Protein AF-A0A8C6U2A9-F1 (afdb_monomer_lite)

Structure (mmCIF, N/CA/C/O backbone):
data_AF-A0A8C6U2A9-F1
#
_entry.id   AF-A0A8C6U2A9-F1
#
loop_
_atom_site.group_PDB
_atom_site.id
_atom_site.type_symbol
_atom_site.label_atom_id
_atom_site.label_alt_id
_atom_site.label_comp_id
_atom_site.label_asym_id
_atom_site.label_entity_id
_atom_site.label_seq_id
_atom_site.pdbx_PDB_ins_code
_atom_site.Cartn_x
_atom_site.Cartn_y
_atom_site.Cartn_z
_atom_site.occupancy
_atom_site.B_iso_or_equiv
_atom_site.auth_seq_id
_atom_site.auth_comp_id
_atom_site.auth_asym_id
_atom_site.auth_atom_id
_atom_site.pdbx_PDB_model_num
ATOM 1 N N . LEU A 1 1 ? 43.414 -16.116 -11.342 1.00 40.34 1 LEU A N 1
ATOM 2 C CA . LEU A 1 1 ? 42.833 -14.942 -10.659 1.00 40.34 1 LEU A CA 1
ATOM 3 C C . LEU A 1 1 ? 41.344 -14.943 -10.963 1.00 40.34 1 LEU A C 1
ATOM 5 O O . LEU A 1 1 ? 40.950 -14.607 -12.071 1.00 40.34 1 LEU A O 1
ATOM 9 N N . THR A 1 2 ? 40.551 -15.495 -10.048 1.00 43.34 2 THR A N 1
ATOM 10 C CA . THR A 1 2 ? 39.115 -15.714 -10.241 1.00 43.34 2 THR A CA 1
ATOM 11 C C . THR A 1 2 ? 38.413 -14.369 -10.366 1.00 43.34 2 THR A C 1
ATOM 13 O O . THR A 1 2 ? 38.537 -13.519 -9.487 1.00 43.34 2 THR A O 1
ATOM 16 N N . VAL A 1 3 ? 37.716 -14.173 -11.482 1.00 54.78 3 VAL A N 1
ATOM 17 C CA . VAL A 1 3 ? 36.917 -12.984 -11.774 1.00 54.78 3 VAL A CA 1
ATOM 18 C C . VAL A 1 3 ? 35.791 -12.934 -10.738 1.00 54.78 3 VAL A C 1
ATOM 20 O O . VAL A 1 3 ? 34.845 -13.714 -10.814 1.00 54.78 3 VAL A O 1
ATOM 23 N N . PHE A 1 4 ? 35.929 -12.079 -9.720 1.00 53.19 4 PHE A N 1
ATOM 24 C CA . PHE A 1 4 ? 34.878 -11.811 -8.739 1.00 53.19 4 PHE A CA 1
ATOM 25 C C . PHE A 1 4 ? 33.703 -11.181 -9.489 1.00 53.19 4 PHE A C 1
ATOM 27 O O . PHE A 1 4 ? 33.695 -9.993 -9.810 1.00 53.19 4 PHE A O 1
ATOM 34 N N . LYS A 1 5 ? 32.741 -12.027 -9.847 1.00 56.28 5 LYS A N 1
ATOM 35 C CA . LYS A 1 5 ? 31.498 -11.654 -10.502 1.00 56.28 5 LYS A CA 1
ATOM 36 C C . LYS A 1 5 ? 30.726 -10.730 -9.552 1.00 56.28 5 LYS A C 1
ATOM 38 O O . LYS A 1 5 ? 30.097 -11.191 -8.609 1.00 56.28 5 LYS A O 1
ATOM 43 N N . MET A 1 6 ? 30.797 -9.419 -9.771 1.00 61.28 6 MET A N 1
ATOM 44 C CA . MET A 1 6 ? 29.913 -8.451 -9.118 1.00 61.28 6 MET A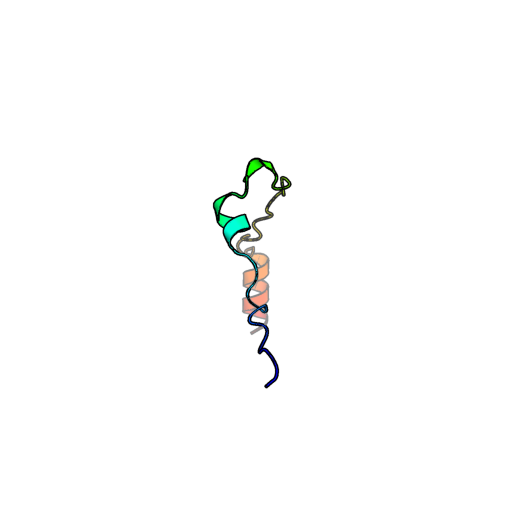 CA 1
ATOM 45 C C . MET A 1 6 ? 28.516 -8.622 -9.717 1.00 61.28 6 MET A C 1
ATOM 47 O O . MET A 1 6 ? 28.194 -8.016 -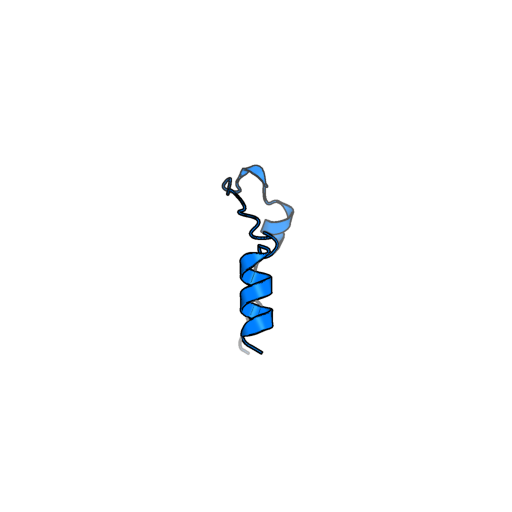10.736 1.00 61.28 6 MET A O 1
ATOM 51 N N . SER A 1 7 ? 27.701 -9.517 -9.163 1.00 61.06 7 SER A N 1
ATOM 52 C CA . SER A 1 7 ? 26.334 -9.738 -9.663 1.00 61.06 7 SER A CA 1
ATOM 53 C C . SER A 1 7 ? 25.328 -10.095 -8.570 1.00 61.06 7 SER A C 1
ATOM 55 O O . SER A 1 7 ? 24.396 -10.837 -8.838 1.00 61.06 7 SER A O 1
ATOM 57 N N . ASP A 1 8 ? 25.476 -9.530 -7.370 1.00 64.81 8 ASP A N 1
ATOM 58 C CA . ASP A 1 8 ? 24.517 -9.735 -6.271 1.00 64.81 8 ASP A CA 1
ATOM 59 C C . ASP A 1 8 ? 23.806 -8.436 -5.856 1.00 64.81 8 ASP A C 1
ATOM 61 O O . ASP A 1 8 ? 23.468 -8.241 -4.690 1.00 64.81 8 ASP A O 1
ATOM 65 N N . LYS A 1 9 ? 23.598 -7.495 -6.788 1.00 66.81 9 LYS A N 1
ATOM 66 C CA . LYS A 1 9 ? 22.657 -6.386 -6.568 1.00 66.81 9 LYS A CA 1
ATOM 67 C C . LYS A 1 9 ? 21.468 -6.558 -7.508 1.00 66.81 9 LYS A C 1
ATOM 69 O O . LYS A 1 9 ? 21.697 -6.696 -8.709 1.00 66.81 9 LYS A O 1
ATOM 74 N N . PRO A 1 10 ? 20.229 -6.579 -6.987 1.00 72.31 10 PRO A N 1
ATOM 75 C CA . PRO A 1 10 ? 19.053 -6.640 -7.836 1.00 72.31 10 PRO A CA 1
ATOM 76 C C . PRO A 1 10 ? 19.023 -5.408 -8.744 1.00 72.31 10 PRO A C 1
ATOM 78 O O . PRO A 1 10 ? 19.342 -4.301 -8.310 1.00 72.31 10 PRO A O 1
ATOM 81 N N . ASP A 1 11 ? 18.662 -5.619 -10.006 1.00 76.25 11 ASP A N 1
ATOM 82 C CA . ASP A 1 11 ? 18.394 -4.544 -10.954 1.00 76.25 11 ASP A CA 1
ATOM 83 C C . ASP A 1 11 ? 17.216 -3.703 -10.427 1.00 76.25 11 ASP A C 1
ATOM 85 O O . ASP A 1 11 ? 16.077 -4.169 -10.357 1.00 76.25 11 ASP A O 1
ATOM 89 N N . ILE A 1 12 ? 17.514 -2.479 -9.983 1.00 79.25 12 ILE A N 1
ATOM 90 C CA . ILE A 1 12 ? 16.534 -1.526 -9.442 1.00 79.25 12 ILE A CA 1
ATOM 91 C C . ILE A 1 12 ? 15.928 -0.623 -10.523 1.00 79.25 12 ILE A C 1
ATOM 93 O O . ILE A 1 12 ? 14.968 0.093 -10.239 1.00 79.25 12 ILE A O 1
ATOM 97 N N . SER A 1 13 ? 16.426 -0.666 -11.763 1.00 81.31 13 SER A N 1
ATOM 98 C CA . SER A 1 13 ? 15.926 0.169 -12.865 1.00 81.31 13 SER A CA 1
ATOM 99 C C . SER A 1 13 ? 14.480 -0.182 -13.233 1.00 81.31 13 SER A C 1
ATOM 101 O O . SER A 1 13 ? 13.711 0.666 -13.695 1.00 81.31 13 SER A O 1
ATOM 103 N N . ALA A 1 14 ? 14.063 -1.416 -12.942 1.00 78.94 14 ALA A N 1
ATOM 104 C CA . ALA A 1 14 ? 12.673 -1.841 -13.051 1.00 78.94 14 ALA A CA 1
ATOM 105 C C . ALA A 1 14 ? 11.724 -1.064 -12.118 1.00 78.94 14 ALA A C 1
ATOM 107 O O . ALA A 1 14 ? 10.548 -0.937 -12.441 1.00 78.94 14 ALA A O 1
ATOM 108 N N . VAL A 1 15 ? 12.205 -0.525 -10.990 1.00 81.94 15 VAL A N 1
ATOM 109 C CA . VAL A 1 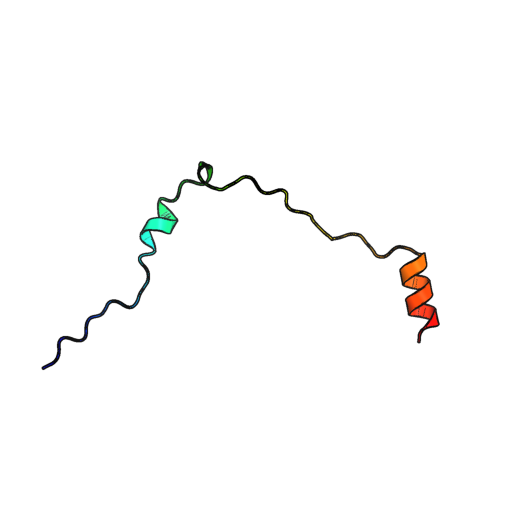15 ? 11.380 0.237 -10.033 1.00 81.94 15 VAL A CA 1
ATOM 110 C C . VAL A 1 15 ? 11.039 1.627 -10.575 1.00 81.94 15 VAL A C 1
ATOM 112 O O . VAL A 1 15 ? 9.919 2.095 -10.386 1.00 81.94 15 VAL A O 1
ATOM 115 N N . GLU A 1 16 ? 11.969 2.271 -11.286 1.00 83.44 16 GLU A N 1
ATOM 116 C CA . GLU A 1 16 ? 11.782 3.621 -11.843 1.00 83.44 16 GLU A CA 1
ATOM 117 C C . GLU A 1 16 ? 10.740 3.656 -12.970 1.00 83.44 16 GLU A C 1
ATOM 119 O O . GLU A 1 16 ? 9.977 4.612 -13.092 1.00 83.44 16 GLU A O 1
ATOM 124 N N . SER A 1 17 ? 10.688 2.595 -13.780 1.00 87.06 17 SER A N 1
ATOM 125 C CA . SER A 1 17 ? 9.811 2.483 -14.955 1.00 87.06 17 SER A CA 1
ATOM 126 C C . SER A 1 17 ? 8.537 1.667 -14.707 1.00 87.06 17 SER A C 1
ATOM 128 O O . SER A 1 17 ? 7.748 1.439 -15.629 1.00 87.06 17 SER A O 1
ATOM 130 N N . PHE A 1 18 ? 8.314 1.211 -13.472 1.00 87.31 18 PHE A N 1
ATOM 131 C CA . PHE A 1 18 ? 7.178 0.359 -13.153 1.00 87.31 18 PHE A CA 1
ATOM 132 C C . PHE A 1 18 ? 5.846 1.115 -13.257 1.00 87.31 18 PHE A C 1
ATOM 134 O O . PHE A 1 18 ? 5.584 2.089 -12.550 1.00 87.31 18 PHE A O 1
ATOM 141 N N . ASP A 1 19 ? 4.956 0.607 -14.107 1.00 88.19 19 ASP A N 1
ATOM 142 C CA . ASP A 1 19 ? 3.609 1.142 -14.268 1.00 88.19 19 ASP A CA 1
ATOM 143 C C . ASP A 1 19 ? 2.683 0.678 -13.132 1.00 88.19 19 ASP A C 1
ATOM 145 O O . ASP A 1 19 ? 2.320 -0.497 -13.025 1.00 88.19 19 ASP A O 1
ATOM 149 N N . LYS A 1 20 ? 2.235 1.637 -12.317 1.00 85.81 20 LYS A N 1
ATOM 150 C CA . LYS A 1 20 ? 1.308 1.423 -11.195 1.00 85.81 20 LYS A CA 1
ATOM 151 C C . LYS A 1 20 ? -0.051 0.867 -11.632 1.00 85.81 20 LYS A C 1
ATOM 153 O O . LYS A 1 20 ? -0.749 0.288 -10.802 1.00 85.81 20 LYS A O 1
ATOM 158 N N . SER A 1 21 ? -0.436 1.012 -12.901 1.00 86.88 21 SER A N 1
ATOM 159 C CA . SER A 1 21 ? -1.679 0.443 -13.438 1.00 86.88 21 SER A CA 1
ATOM 160 C C . SER A 1 21 ? -1.670 -1.092 -13.450 1.00 86.88 21 SER A C 1
ATOM 162 O O . SER A 1 21 ? -2.724 -1.717 -13.334 1.00 86.88 21 SER A O 1
ATOM 164 N N . LYS A 1 22 ? -0.476 -1.701 -13.510 1.00 86.81 22 LYS A N 1
ATOM 165 C CA . LYS A 1 22 ? -0.270 -3.157 -13.487 1.00 86.81 22 LYS A CA 1
ATOM 166 C C . LYS A 1 22 ? -0.409 -3.761 -12.085 1.00 86.81 22 LYS A C 1
ATOM 168 O O . LYS A 1 22 ? -0.367 -4.983 -11.941 1.00 86.81 22 LYS A O 1
ATOM 173 N N . LEU A 1 23 ? -0.571 -2.934 -11.047 1.00 87.81 23 LEU A N 1
ATOM 174 C CA . LEU A 1 23 ? -0.850 -3.406 -9.693 1.00 87.81 23 LEU A CA 1
ATOM 175 C C . LEU A 1 23 ? -2.278 -3.943 -9.609 1.00 87.81 23 LEU A C 1
ATOM 177 O O . LEU A 1 23 ? -3.241 -3.280 -9.999 1.00 87.81 23 LEU A O 1
ATOM 181 N N . LYS A 1 24 ? -2.424 -5.142 -9.039 1.00 86.31 24 LYS A N 1
ATOM 182 C CA . LYS A 1 24 ? -3.741 -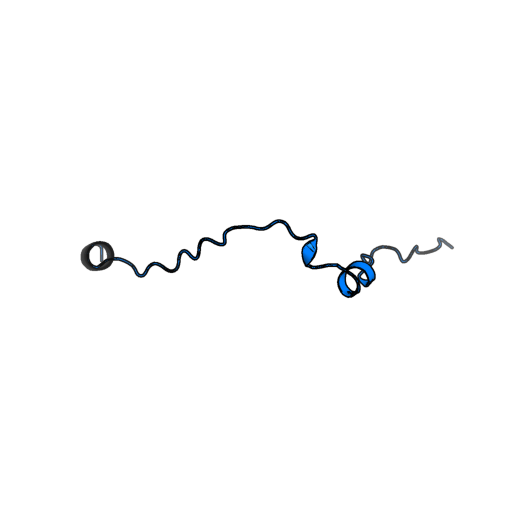5.703 -8.737 1.00 86.31 24 LYS A CA 1
ATOM 183 C C . LYS A 1 24 ? -4.464 -4.779 -7.760 1.00 86.31 24 LYS A C 1
ATOM 185 O O . LYS A 1 24 ? -3.895 -4.373 -6.747 1.00 86.31 24 LYS A O 1
ATOM 190 N N . LYS A 1 25 ? -5.729 -4.472 -8.051 1.00 83.19 25 LYS A N 1
ATOM 191 C CA . LYS A 1 25 ? -6.595 -3.790 -7.091 1.00 83.19 25 LYS A CA 1
ATOM 192 C C . LYS A 1 25 ? -6.789 -4.720 -5.901 1.00 83.19 25 LYS A C 1
ATOM 194 O O . LYS A 1 25 ? -7.266 -5.838 -6.061 1.00 83.19 25 LYS A O 1
ATOM 199 N N . THR A 1 26 ? -6.386 -4.251 -4.732 1.00 79.06 26 THR A N 1
ATOM 200 C CA . THR A 1 26 ? -6.634 -4.923 -3.464 1.00 79.06 26 THR A CA 1
ATOM 201 C C . THR A 1 26 ? -7.487 -4.006 -2.607 1.00 79.06 26 THR A C 1
ATOM 203 O O . THR A 1 26 ? -7.285 -2.791 -2.608 1.00 79.06 26 THR A O 1
ATOM 206 N N . VAL A 1 27 ? -8.462 -4.583 -1.912 1.00 75.19 27 VAL A N 1
ATOM 207 C CA . VAL A 1 27 ? -9.179 -3.883 -0.849 1.00 75.19 27 VAL A CA 1
ATOM 208 C C . VAL A 1 27 ? -8.249 -3.885 0.358 1.00 75.19 27 VAL A C 1
ATOM 210 O O . VAL A 1 27 ? -7.835 -4.949 0.812 1.00 75.19 27 VAL A O 1
ATOM 213 N N . THR A 1 28 ? -7.861 -2.705 0.832 1.00 76.56 28 THR A N 1
ATOM 214 C CA . THR A 1 28 ? -7.117 -2.577 2.086 1.00 76.56 28 THR A CA 1
ATOM 215 C C . THR A 1 28 ? -8.131 -2.517 3.217 1.00 76.56 28 THR A C 1
ATOM 217 O O . THR A 1 28 ? -8.865 -1.539 3.337 1.00 76.56 28 THR A O 1
ATOM 220 N N . GLU A 1 29 ? -8.193 -3.568 4.030 1.00 73.88 29 GLU A N 1
ATOM 221 C CA . GLU A 1 29 ? -8.988 -3.562 5.255 1.00 73.88 29 GLU A CA 1
ATOM 222 C C . GLU A 1 29 ? -8.201 -2.845 6.357 1.00 73.88 29 GLU A C 1
ATOM 224 O O . GLU A 1 29 ? -7.320 -3.418 7.000 1.00 73.88 29 GLU A O 1
ATOM 229 N N . GLU A 1 30 ? -8.495 -1.562 6.560 1.00 68.31 30 GLU A N 1
ATOM 230 C CA . GLU A 1 30 ? -7.962 -0.795 7.683 1.00 68.31 30 GLU A CA 1
ATOM 231 C C . GLU A 1 30 ? -8.628 -1.275 8.984 1.00 68.31 30 GLU A C 1
ATOM 233 O O . GLU A 1 30 ? -9.698 -0.811 9.375 1.00 68.31 30 GLU A O 1
ATOM 238 N N . LYS A 1 31 ? -7.998 -2.235 9.671 1.00 67.25 31 LYS A N 1
ATOM 239 C CA . LYS A 1 31 ? -8.409 -2.683 11.013 1.00 67.25 31 LYS A CA 1
ATOM 240 C C . LYS A 1 31 ? -7.950 -1.707 12.095 1.00 67.25 31 LYS A C 1
ATOM 242 O O . LYS A 1 31 ? -7.236 -2.080 13.018 1.00 67.25 31 LYS A O 1
ATOM 247 N N . ASN A 1 32 ? -8.377 -0.456 11.978 1.00 66.50 32 ASN A N 1
ATOM 248 C CA . ASN A 1 32 ? -8.178 0.561 13.005 1.00 66.50 32 ASN A CA 1
ATOM 249 C C . ASN A 1 32 ? -9.484 0.815 13.774 1.00 66.50 32 ASN A C 1
ATOM 251 O O . ASN A 1 32 ? -9.838 1.947 14.100 1.00 66.50 32 ASN A O 1
ATOM 255 N N . THR A 1 33 ? -10.258 -0.246 14.023 1.00 66.50 33 THR A N 1
ATOM 256 C CA . THR A 1 33 ? -11.450 -0.151 14.864 1.00 66.50 33 THR A CA 1
ATOM 257 C C . THR A 1 33 ? -10.998 0.086 16.295 1.00 66.50 33 THR A C 1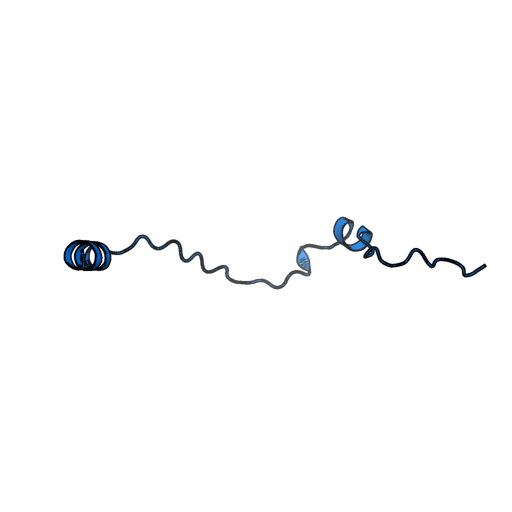
ATOM 259 O O . THR A 1 33 ? -10.326 -0.766 16.876 1.00 66.50 33 THR A O 1
ATOM 262 N N . LEU A 1 34 ? -11.369 1.236 16.859 1.00 73.88 34 LEU A N 1
ATOM 263 C CA . LEU A 1 34 ? -11.204 1.483 18.286 1.00 73.88 34 LEU A CA 1
ATOM 264 C C . LEU A 1 34 ? -11.865 0.338 19.071 1.00 73.88 34 LEU A C 1
ATOM 266 O O . LEU A 1 34 ? -12.945 -0.115 18.667 1.00 73.88 34 LEU A O 1
ATOM 270 N N . PRO A 1 35 ? -11.248 -0.137 20.167 1.00 76.50 35 PRO A N 1
ATOM 271 C CA . PRO A 1 35 ? -11.882 -1.127 21.022 1.00 76.50 35 PRO A CA 1
ATOM 272 C C . PR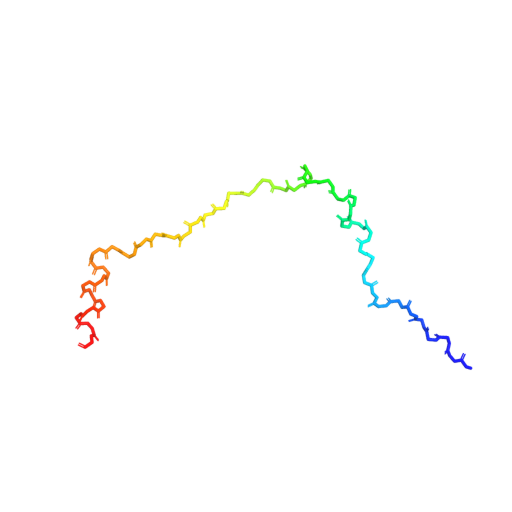O A 1 35 ? -13.253 -0.605 21.466 1.00 76.50 35 PRO A C 1
ATOM 274 O O . PRO A 1 35 ? -13.426 0.582 21.763 1.00 76.50 35 PRO A O 1
ATOM 277 N N . THR A 1 36 ? -14.255 -1.481 21.464 1.00 75.38 36 THR A N 1
ATOM 278 C CA . THR A 1 36 ? -15.591 -1.118 21.941 1.00 75.38 36 THR A CA 1
ATOM 279 C C . THR A 1 36 ? -15.555 -0.934 23.458 1.00 75.38 36 THR A C 1
ATOM 281 O O . THR A 1 36 ? -14.661 -1.432 24.143 1.00 75.38 36 THR A O 1
ATOM 284 N N . LYS A 1 37 ? -16.545 -0.218 24.010 1.00 74.88 37 LYS A N 1
ATOM 285 C CA . LYS A 1 37 ? -16.651 0.005 25.465 1.00 74.88 37 LYS A CA 1
ATOM 286 C C . LYS A 1 37 ? -16.597 -1.305 26.262 1.00 74.88 37 LYS A C 1
ATOM 288 O O . LYS A 1 37 ? -15.964 -1.345 27.305 1.00 74.88 37 LYS A O 1
ATOM 293 N N . GLU A 1 38 ? -17.192 -2.367 25.722 1.00 76.44 38 GLU A N 1
ATOM 294 C CA . GLU A 1 38 ? -17.196 -3.705 26.316 1.00 76.44 38 GLU A CA 1
ATOM 295 C C . GLU A 1 38 ? -15.782 -4.297 26.434 1.00 76.44 38 GLU A C 1
ATOM 297 O O . GLU A 1 38 ? -15.407 -4.775 27.501 1.00 76.44 38 GLU A O 1
ATOM 302 N N . THR A 1 39 ? -14.959 -4.193 25.382 1.00 76.50 39 THR A N 1
ATOM 303 C CA . THR A 1 39 ? -13.557 -4.645 25.412 1.00 76.50 39 THR A CA 1
ATOM 304 C C . THR A 1 39 ? -12.737 -3.863 26.441 1.00 76.50 39 THR A C 1
ATOM 306 O O . THR A 1 39 ? -11.963 -4.451 27.191 1.00 76.50 39 THR A O 1
ATOM 309 N N . ILE A 1 40 ? -12.953 -2.547 26.539 1.00 77.62 40 ILE A N 1
ATOM 310 C CA . ILE A 1 40 ? -12.259 -1.684 27.510 1.00 77.62 40 ILE A CA 1
ATOM 311 C C . ILE A 1 40 ? -12.635 -2.062 28.956 1.00 77.62 40 ILE A C 1
ATOM 313 O O . ILE A 1 40 ? -11.779 -2.084 29.840 1.00 77.62 40 ILE A O 1
ATOM 317 N N . GLU A 1 41 ? -13.907 -2.368 29.220 1.00 77.62 41 GLU A N 1
ATOM 318 C CA . GLU A 1 41 ? -14.379 -2.773 30.552 1.00 77.62 41 GLU A CA 1
ATOM 319 C C . GLU A 1 41 ? -13.898 -4.172 30.954 1.00 77.62 41 GLU A C 1
ATOM 321 O O . GLU A 1 41 ? -13.547 -4.387 32.120 1.00 77.62 41 GLU A O 1
ATOM 326 N N . GLN A 1 42 ? -13.827 -5.105 30.000 1.00 76.38 42 GLN A N 1
ATOM 327 C CA . GLN A 1 42 ? -13.241 -6.430 30.211 1.00 76.38 42 GLN A CA 1
ATOM 328 C C . GLN A 1 42 ? -11.758 -6.332 30.579 1.00 76.38 42 GLN A C 1
ATOM 330 O O . GLN A 1 42 ? -11.336 -6.945 31.561 1.00 76.38 42 GLN A O 1
ATOM 335 N N . GLU A 1 43 ? -10.978 -5.521 29.860 1.00 74.94 43 GLU A N 1
ATOM 336 C CA . GLU A 1 43 ? -9.566 -5.293 30.185 1.00 74.94 43 GLU A CA 1
ATOM 337 C C . GLU A 1 43 ? -9.401 -4.628 31.551 1.00 74.94 43 GLU A C 1
ATOM 339 O O . GLU A 1 43 ? -8.601 -5.094 32.355 1.00 74.94 43 GLU A O 1
ATOM 344 N N . LYS A 1 44 ? -10.209 -3.606 31.864 1.00 73.75 44 LYS A N 1
ATOM 345 C CA . LYS A 1 44 ? -10.185 -2.923 33.167 1.00 73.75 44 LYS A CA 1
ATOM 346 C C . LYS A 1 44 ? -10.480 -3.865 34.341 1.00 73.75 44 LYS A C 1
ATOM 348 O O . LYS A 1 44 ? -9.963 -3.650 35.430 1.00 73.75 44 LYS A O 1
ATOM 353 N N . THR A 1 45 ? -11.338 -4.861 34.134 1.00 64.12 45 THR A N 1
ATOM 354 C CA . THR A 1 45 ? -11.758 -5.813 35.179 1.00 64.12 45 THR A CA 1
ATOM 355 C C . THR A 1 45 ? -10.799 -6.998 35.312 1.00 64.12 45 THR A C 1
ATOM 357 O O . THR A 1 45 ? -10.794 -7.670 36.338 1.00 64.12 45 THR A O 1
ATOM 360 N N . THR A 1 46 ? -9.983 -7.256 34.287 1.00 55.22 46 THR A N 1
ATOM 361 C CA . THR A 1 46 ? -9.008 -8.360 34.266 1.00 55.22 46 THR A CA 1
ATOM 362 C C . THR A 1 46 ? -7.654 -7.965 34.886 1.00 55.22 46 THR A C 1
ATOM 364 O O . THR A 1 46 ? -6.740 -8.787 34.920 1.00 55.22 46 THR A O 1
ATOM 367 N N . VAL A 1 47 ? -7.519 -6.737 35.407 1.00 50.28 47 VAL A N 1
ATOM 368 C CA . VAL A 1 47 ? -6.344 -6.274 36.176 1.00 50.28 47 VAL A CA 1
ATOM 369 C C . VAL A 1 47 ? -6.582 -6.382 37.676 1.00 50.28 47 VAL A C 1
ATOM 371 O O . VAL A 1 47 ? -7.683 -5.992 38.124 1.00 50.28 47 VAL A O 1
#

pLDDT: mean 72.58, std 11.82, range [40.34, 88.19]

Secondary structure (DSSP, 8-state):
--------S---HHHHT--GGGSPP-------PPPPHHHHHHHHH--

Sequence (47 aa):
LTVFKMSDKPDISAVESFDKSKLKKTVTEEKNTLPTKETIEQEKTTV

Foldseek 3Di:
DDDPPPDPDPDCVCVVPPDPVPDDDDDDDPPPDDDDPVRVVVVVVVD

Radius of gyration: 24.94 Å; chains: 1; bounding box: 60×19×51 Å

InterPro domains:
  IPR001152 Beta-thymosin [PF01290] (8-45)
  IPR001152 Beta-thymosin [PIRSF001828] (6-45)
  IPR001152 Beta-thymosin [PTHR12021] (5-45)
  IPR001152 Beta-thymosin [SM00152] (12-46)
  IPR038386 Beta-thymosin superfamily [G3DSA:1.20.5.520] (7-46)

Organism: NCBI:txid47308